Protein AF-A0A359HI33-F1 (afdb_monomer)

Nearest PDB structures (foldseek):
  8tne-assembly2_B  TM=5.967E-01  e=2.080E+00  Butyrivibrio proteoclasticus
  5c1c-assembly1_A  TM=5.374E-01  e=1.231E+00  Aspergillus niger ATCC 1015
  5c1e-assembly1_A  TM=5.124E-01  e=2.192E+00  Aspergillus niger ATCC 1015

Solvent-accessible surface area (backbone atoms only — not comparable to full-atom values): 7709 Å² total; per-residue (Å²): 138,80,80,70,57,63,51,78,38,68,41,78,32,52,58,60,47,53,37,73,56,74,52,72,84,65,44,22,36,61,89,62,91,67,71,42,9,9,62,43,6,35,50,46,29,44,47,60,49,57,32,54,18,37,39,36,36,50,83,42,70,32,50,50,86,53,67,54,75,61,44,58,25,76,61,8,45,34,42,37,29,55,51,75,46,16,31,42,35,22,78,63,75,17,46,45,55,44,41,35,56,23,26,48,25,34,42,19,0,33,37,30,33,28,9,55,27,22,21,49,41,82,45,98,53,48,76,60,42,82,28,56,83,71,85,80,72,60,47,88,37,16,44,55,47,58,44,74,28,63,59,48,79

Structure (mmCIF, N/CA/C/O backbone):
data_AF-A0A359HI33-F1
#
_entry.id   AF-A0A359HI33-F1
#
loop_
_atom_site.group_PDB
_atom_site.id
_atom_site.type_symbol
_atom_site.label_atom_id
_atom_site.label_alt_id
_atom_site.label_comp_id
_atom_site.label_asym_id
_atom_site.label_entity_id
_atom_site.label_seq_id
_atom_site.pdbx_PDB_ins_code
_atom_site.Cartn_x
_atom_site.Cartn_y
_atom_site.Cartn_z
_atom_site.occupancy
_atom_site.B_iso_or_equiv
_atom_site.auth_seq_id
_atom_site.auth_comp_id
_atom_s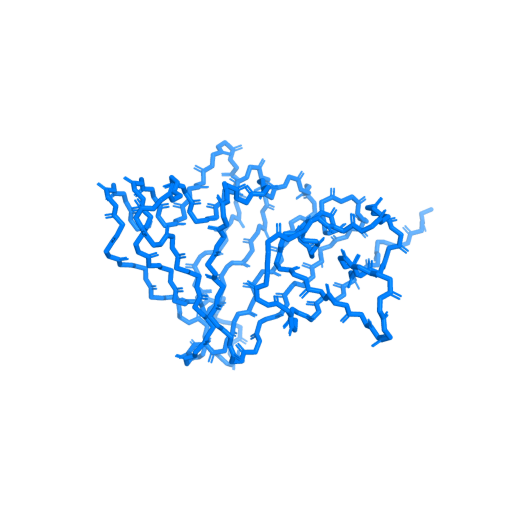ite.auth_asym_id
_atom_site.auth_atom_id
_atom_site.pdbx_PDB_model_num
ATOM 1 N N . MET A 1 1 ? 12.431 20.948 18.647 1.00 44.19 1 MET A N 1
ATOM 2 C CA . MET A 1 1 ? 11.242 20.149 18.291 1.00 44.19 1 MET A CA 1
ATOM 3 C C . MET A 1 1 ? 10.803 20.593 16.911 1.00 44.19 1 MET A C 1
ATOM 5 O O . MET A 1 1 ? 10.180 21.637 16.797 1.00 44.19 1 MET A O 1
ATOM 9 N N . GLN A 1 2 ? 11.236 19.890 15.869 1.00 43.47 2 GLN A N 1
ATOM 10 C CA . GLN A 1 2 ? 10.717 20.091 14.517 1.00 43.47 2 GLN A CA 1
ATOM 11 C C . GLN A 1 2 ? 9.524 19.139 14.376 1.00 43.47 2 GLN A C 1
ATOM 13 O O . GLN A 1 2 ? 9.632 17.986 14.796 1.00 43.47 2 GLN A O 1
ATOM 18 N N . ALA A 1 3 ? 8.372 19.647 13.939 1.00 49.03 3 ALA A N 1
ATOM 19 C CA . ALA A 1 3 ? 7.151 18.857 13.806 1.00 49.03 3 ALA A CA 1
ATOM 20 C C . ALA A 1 3 ? 7.370 17.708 12.806 1.00 49.03 3 ALA A C 1
ATOM 22 O O . ALA A 1 3 ? 8.030 17.911 11.788 1.00 49.03 3 ALA A O 1
ATOM 23 N N . ALA A 1 4 ? 6.845 16.518 13.105 1.00 62.47 4 ALA A N 1
ATOM 24 C CA . ALA A 1 4 ? 6.785 15.430 12.132 1.00 62.47 4 ALA A CA 1
ATOM 25 C C . ALA A 1 4 ? 5.901 15.869 10.951 1.00 62.47 4 ALA A C 1
ATOM 27 O O . ALA A 1 4 ? 4.848 16.472 11.174 1.00 62.47 4 ALA A O 1
ATOM 28 N N . SER A 1 5 ? 6.347 15.618 9.720 1.00 79.62 5 SER A N 1
ATOM 29 C CA . SER A 1 5 ? 5.627 15.985 8.498 1.00 79.62 5 SER A CA 1
ATOM 30 C C . SER A 1 5 ? 5.114 14.708 7.857 1.00 79.62 5 SER A C 1
ATOM 32 O O . SER A 1 5 ? 5.922 13.874 7.485 1.00 79.62 5 SER A O 1
ATOM 34 N N . SER A 1 6 ? 3.795 14.572 7.727 1.00 90.00 6 SER A N 1
ATOM 35 C CA . SER A 1 6 ? 3.171 13.455 7.011 1.00 90.00 6 SER A CA 1
ATOM 36 C C . SER A 1 6 ? 3.374 13.631 5.504 1.00 90.00 6 SER A C 1
ATOM 38 O O . SER A 1 6 ? 2.987 14.664 4.946 1.00 90.00 6 SER A O 1
ATOM 40 N N . ALA A 1 7 ? 4.005 12.653 4.864 1.00 95.38 7 ALA A N 1
ATOM 41 C CA . ALA A 1 7 ? 4.140 12.548 3.420 1.00 95.38 7 ALA A CA 1
ATOM 42 C C . ALA A 1 7 ? 2.963 11.776 2.804 1.00 95.38 7 ALA A C 1
ATOM 44 O O . ALA A 1 7 ? 2.295 10.967 3.457 1.00 95.38 7 ALA A O 1
ATOM 45 N N . ILE A 1 8 ? 2.700 12.041 1.522 1.00 96.94 8 ILE A N 1
ATOM 46 C CA . ILE A 1 8 ? 1.677 11.340 0.743 1.00 96.94 8 ILE A CA 1
ATOM 47 C C . ILE A 1 8 ? 2.329 10.736 -0.498 1.00 96.94 8 ILE A C 1
ATOM 49 O O . ILE A 1 8 ? 2.818 11.467 -1.357 1.00 96.94 8 ILE A O 1
ATOM 53 N N . PHE A 1 9 ? 2.258 9.413 -0.619 1.00 98.12 9 PHE A N 1
ATOM 54 C CA . PHE A 1 9 ? 2.748 8.653 -1.765 1.00 98.12 9 PHE A CA 1
ATOM 55 C C . PHE A 1 9 ? 1.575 8.133 -2.588 1.00 98.12 9 PHE A C 1
ATOM 57 O O . PHE A 1 9 ? 0.714 7.411 -2.084 1.00 98.12 9 PHE A O 1
ATOM 64 N N . ALA A 1 10 ? 1.511 8.512 -3.863 1.00 97.94 10 ALA A N 1
ATOM 65 C CA . ALA A 1 10 ? 0.465 8.070 -4.778 1.00 97.94 10 ALA A CA 1
ATOM 66 C C . ALA A 1 10 ? 1.001 6.958 -5.681 1.00 97.94 10 ALA A C 1
ATOM 68 O O . ALA A 1 10 ? 1.752 7.219 -6.619 1.00 97.94 10 ALA A O 1
ATOM 69 N N . VAL A 1 11 ? 0.591 5.719 -5.412 1.00 98.38 11 VAL A N 1
ATOM 70 C CA . VAL A 1 11 ? 1.004 4.562 -6.210 1.00 98.38 11 VAL A CA 1
ATOM 71 C C . VAL A 1 11 ? 0.383 4.668 -7.600 1.00 98.38 11 VAL A C 1
ATOM 73 O O . VAL A 1 11 ? -0.842 4.685 -7.754 1.00 98.38 11 VAL A O 1
ATOM 76 N N . ASN A 1 12 ? 1.237 4.723 -8.619 1.00 97.25 12 ASN A N 1
ATOM 77 C CA . ASN A 1 12 ? 0.846 4.860 -10.023 1.00 97.25 12 ASN A CA 1
ATOM 78 C C . ASN A 1 12 ? 1.488 3.799 -10.935 1.00 97.25 12 ASN A C 1
ATOM 80 O O . ASN A 1 12 ? 1.139 3.716 -12.113 1.00 97.25 12 ASN A O 1
ATOM 84 N N . ASN A 1 13 ? 2.383 2.972 -10.391 1.00 97.81 13 ASN A N 1
ATOM 85 C CA . ASN A 1 13 ? 3.061 1.892 -11.087 1.00 97.81 13 ASN A CA 1
ATOM 86 C C . ASN A 1 13 ? 2.719 0.553 -10.411 1.00 97.81 13 ASN A C 1
ATOM 88 O O . ASN A 1 13 ? 2.766 0.428 -9.188 1.00 97.81 13 ASN A O 1
ATOM 92 N N . ASN A 1 14 ? 2.340 -0.453 -11.205 1.00 97.69 14 ASN A N 1
ATOM 93 C CA . ASN A 1 14 ? 1.942 -1.773 -10.707 1.00 97.69 14 ASN A CA 1
ATOM 94 C C . ASN A 1 14 ? 3.097 -2.781 -10.615 1.00 97.69 14 ASN A C 1
ATOM 96 O O . ASN A 1 14 ? 2.866 -3.939 -10.261 1.00 97.69 14 ASN A O 1
ATOM 100 N N . GLY A 1 15 ? 4.315 -2.359 -10.954 1.00 97.62 15 GLY A N 1
ATOM 101 C CA . GLY A 1 15 ? 5.528 -3.136 -10.756 1.00 97.62 15 GLY A CA 1
ATOM 102 C C . GLY A 1 15 ? 5.867 -3.345 -9.278 1.00 97.62 15 GLY A C 1
ATOM 103 O O . GLY A 1 15 ? 5.205 -2.840 -8.374 1.00 97.62 15 GLY A O 1
ATOM 104 N N . ASP A 1 16 ? 6.943 -4.094 -9.043 1.00 98.12 16 ASP A N 1
ATOM 105 C CA . ASP A 1 16 ? 7.419 -4.474 -7.704 1.00 98.12 16 ASP A CA 1
ATOM 106 C C . ASP A 1 16 ? 8.872 -4.028 -7.449 1.00 98.12 16 ASP A C 1
ATOM 108 O O . ASP A 1 16 ? 9.579 -4.600 -6.620 1.00 98.12 16 ASP A O 1
ATOM 112 N N . ALA A 1 17 ? 9.351 -3.041 -8.209 1.00 98.38 17 ALA A N 1
ATOM 113 C CA . ALA A 1 17 ? 10.687 -2.481 -8.042 1.00 98.38 17 ALA A CA 1
ATOM 114 C C . ALA A 1 17 ? 10.786 -1.667 -6.741 1.00 98.38 17 ALA A C 1
ATOM 116 O O . ALA A 1 17 ? 9.800 -1.083 -6.289 1.00 98.38 17 ALA A O 1
ATOM 117 N N . ASN A 1 18 ? 11.978 -1.665 -6.141 1.00 98.44 18 ASN A N 1
ATOM 118 C CA . ASN A 1 18 ? 12.302 -0.805 -5.004 1.00 98.44 18 ASN A CA 1
ATOM 119 C C . ASN A 1 18 ? 12.325 0.664 -5.425 1.00 98.44 18 ASN A C 1
ATOM 121 O O . ASN A 1 18 ? 12.513 0.954 -6.604 1.00 98.44 18 ASN A O 1
ATOM 125 N N . ASP A 1 19 ? 12.233 1.551 -4.443 1.00 98.31 19 ASP A N 1
ATOM 126 C CA . ASP A 1 19 ? 12.610 2.949 -4.615 1.00 98.31 19 ASP A CA 1
ATOM 127 C C . ASP A 1 19 ? 14.102 3.083 -4.998 1.00 98.31 19 ASP A C 1
ATOM 129 O O . ASP A 1 19 ? 14.939 2.281 -4.554 1.00 98.31 19 ASP A O 1
ATOM 133 N N . LEU A 1 20 ? 14.442 4.067 -5.836 1.00 98.00 20 LEU A N 1
ATOM 134 C CA . LEU A 1 20 ? 15.821 4.359 -6.235 1.00 98.00 20 LEU A CA 1
ATOM 135 C C . LEU A 1 20 ? 16.665 4.946 -5.100 1.00 98.00 20 LEU A C 1
ATOM 137 O O . LEU A 1 20 ? 17.872 4.681 -5.045 1.00 98.00 20 LEU A O 1
ATOM 141 N N . ALA A 1 21 ? 16.062 5.748 -4.226 1.00 96.69 21 ALA A N 1
ATOM 142 C CA . ALA A 1 21 ? 16.726 6.465 -3.149 1.00 96.69 21 ALA A CA 1
ATOM 143 C C . ALA A 1 21 ? 15.879 6.477 -1.857 1.00 96.69 21 ALA A C 1
ATOM 145 O O . ALA A 1 21 ? 15.479 7.547 -1.404 1.00 96.69 21 ALA A O 1
ATOM 146 N N . PRO A 1 22 ? 15.720 5.315 -1.182 1.00 95.88 22 PRO A N 1
ATOM 147 C CA . PRO A 1 22 ? 14.883 5.203 0.008 1.00 95.88 22 PRO A CA 1
ATOM 148 C C . PRO A 1 22 ? 15.149 6.278 1.080 1.00 95.88 22 PRO A C 1
ATOM 150 O O . PRO A 1 22 ? 16.269 6.393 1.593 1.00 95.88 22 PRO A O 1
ATOM 153 N N . GLY A 1 23 ? 14.097 6.991 1.480 1.00 94.81 23 GLY A N 1
ATOM 154 C CA . GLY A 1 23 ? 14.080 8.025 2.512 1.00 94.81 23 GLY A CA 1
ATOM 155 C C . GLY A 1 23 ? 14.335 9.447 2.010 1.00 94.81 23 GLY A C 1
ATOM 156 O O . GLY A 1 23 ? 14.636 10.319 2.833 1.00 94.81 23 GLY A O 1
ATOM 157 N N . ASP A 1 24 ? 14.267 9.698 0.702 1.00 95.75 24 ASP A N 1
ATOM 158 C CA . ASP A 1 24 ? 14.462 11.029 0.122 1.00 95.75 24 ASP A CA 1
ATOM 159 C C . ASP A 1 24 ? 13.162 11.854 0.008 1.00 95.75 24 ASP A C 1
ATOM 161 O O . ASP A 1 24 ? 13.217 13.058 -0.268 1.00 95.75 24 ASP A O 1
ATOM 165 N N . GLY A 1 25 ? 12.006 11.251 0.308 1.00 95.31 25 GLY A N 1
ATOM 166 C CA . GLY A 1 25 ? 10.699 11.894 0.216 1.00 95.31 25 GLY A CA 1
ATOM 167 C C . GLY A 1 25 ? 10.047 11.799 -1.162 1.00 95.31 25 GLY A C 1
ATOM 168 O O . GLY A 1 25 ? 8.979 12.390 -1.350 1.00 95.31 25 GLY A O 1
ATOM 169 N N . VAL A 1 26 ? 10.653 11.089 -2.114 1.00 96.44 26 VAL A N 1
ATOM 170 C CA . VAL A 1 26 ? 10.173 10.910 -3.485 1.00 96.44 26 VAL A CA 1
ATOM 171 C C . VAL A 1 26 ? 10.009 9.419 -3.753 1.00 96.44 26 VAL A C 1
ATOM 173 O O . VAL A 1 26 ? 10.966 8.669 -3.751 1.00 96.44 26 VAL A O 1
ATOM 176 N N . CYS A 1 27 ? 8.778 8.986 -4.025 1.00 97.94 27 CYS A N 1
ATOM 177 C CA . CYS A 1 27 ? 8.519 7.592 -4.377 1.00 97.94 27 CYS A CA 1
ATOM 178 C C . CYS A 1 27 ? 8.768 7.362 -5.874 1.00 97.94 27 CYS A C 1
ATOM 180 O O . CYS A 1 27 ? 7.864 7.584 -6.683 1.00 97.94 27 CYS A O 1
ATOM 182 N N . ASP A 1 28 ? 9.957 6.898 -6.248 1.00 98.25 28 ASP A N 1
ATOM 183 C CA . ASP A 1 28 ? 10.332 6.646 -7.638 1.00 98.25 28 ASP A CA 1
ATOM 184 C C . ASP A 1 28 ? 11.189 5.384 -7.796 1.00 98.25 28 ASP A C 1
ATOM 186 O O . ASP A 1 28 ? 12.286 5.256 -7.254 1.00 98.25 28 ASP A O 1
ATOM 190 N N . SER A 1 29 ? 10.682 4.420 -8.563 1.00 97.19 29 SER A N 1
ATOM 191 C CA . SER A 1 29 ? 11.327 3.113 -8.731 1.00 97.19 29 SER A CA 1
ATOM 192 C C . SER A 1 29 ? 12.245 3.001 -9.947 1.00 97.19 29 SER A C 1
ATOM 194 O O . SER A 1 29 ? 12.930 1.985 -10.109 1.00 97.19 29 SER A O 1
ATOM 196 N N . ASP A 1 30 ? 12.281 4.016 -10.812 1.00 96.25 30 ASP A N 1
ATOM 197 C CA . ASP A 1 30 ? 13.198 4.058 -11.945 1.00 96.25 30 ASP A CA 1
ATOM 198 C C . ASP A 1 30 ? 13.574 5.499 -12.341 1.00 96.25 30 ASP A C 1
ATOM 200 O O . ASP A 1 30 ? 13.242 6.454 -11.659 1.00 96.25 30 ASP A O 1
ATOM 204 N N . ILE A 1 31 ? 14.407 5.656 -13.375 1.00 94.75 31 ILE A N 1
ATOM 205 C CA . ILE A 1 31 ? 14.932 6.968 -13.805 1.00 94.75 31 ILE A CA 1
ATOM 206 C C . ILE A 1 31 ? 14.115 7.597 -14.943 1.00 94.75 31 ILE A C 1
ATOM 208 O O . ILE A 1 31 ? 14.580 8.552 -15.582 1.00 94.75 31 ILE A O 1
ATOM 212 N N . ALA A 1 32 ? 12.981 7.000 -15.315 1.00 94.19 32 ALA A N 1
ATOM 213 C CA . ALA A 1 32 ? 12.148 7.537 -16.372 1.00 94.19 32 ALA A CA 1
ATOM 214 C C . ALA A 1 32 ? 11.426 8.808 -15.894 1.00 94.19 32 ALA A C 1
ATOM 216 O O . ALA A 1 32 ? 11.628 9.335 -14.805 1.00 94.19 32 ALA A O 1
ATOM 217 N N . LYS A 1 33 ? 10.723 9.460 -16.822 1.00 93.25 33 LYS A N 1
ATOM 218 C CA . LYS A 1 33 ? 10.199 10.801 -16.567 1.00 93.25 33 LYS A CA 1
ATOM 219 C C . LYS A 1 33 ? 8.924 10.729 -15.724 1.00 93.25 33 LYS A C 1
ATOM 221 O O . LYS A 1 33 ? 7.904 10.242 -16.211 1.00 93.25 33 LYS A O 1
ATOM 226 N N . GLY A 1 34 ? 8.951 11.436 -14.595 1.00 92.94 34 GLY A N 1
ATOM 227 C CA . GLY A 1 34 ? 7.866 11.474 -13.613 1.00 92.94 34 GLY A CA 1
ATOM 228 C C . GLY A 1 34 ? 8.023 10.323 -12.629 1.00 92.94 34 GLY A C 1
ATOM 229 O O . GLY A 1 34 ? 8.739 9.388 -12.933 1.00 92.94 34 GLY A O 1
ATOM 230 N N . ASP A 1 35 ? 7.339 10.374 -11.497 1.00 95.50 35 ASP A N 1
ATOM 231 C CA . ASP A 1 35 ? 7.596 9.410 -10.425 1.00 95.50 35 ASP A CA 1
ATOM 232 C C . ASP A 1 35 ? 6.945 8.056 -10.754 1.00 95.50 35 ASP A C 1
ATOM 234 O O . ASP A 1 35 ? 5.734 7.980 -10.997 1.00 95.50 35 ASP A O 1
ATOM 238 N N . GLN A 1 36 ? 7.724 6.977 -10.830 1.00 97.56 36 GLN A N 1
ATOM 239 C CA . GLN A 1 36 ? 7.247 5.605 -11.029 1.00 97.56 36 GLN A CA 1
ATOM 240 C C . GLN A 1 36 ? 7.052 4.947 -9.662 1.00 97.56 36 GLN A C 1
ATOM 242 O O . GLN A 1 36 ? 7.790 4.046 -9.266 1.00 97.56 36 GLN A O 1
ATOM 247 N N . CYS A 1 37 ? 6.030 5.389 -8.937 1.00 98.38 37 CYS A N 1
ATOM 248 C CA . CYS A 1 37 ? 5.784 4.956 -7.570 1.00 98.38 37 CYS A CA 1
ATOM 249 C C . CYS A 1 37 ? 5.105 3.578 -7.533 1.00 98.38 37 CYS A C 1
ATOM 251 O O . CYS A 1 37 ? 3.907 3.450 -7.820 1.00 98.38 37 CYS A O 1
ATOM 253 N N . THR A 1 38 ? 5.869 2.541 -7.175 1.00 98.62 38 THR A N 1
ATOM 254 C CA . THR A 1 38 ? 5.339 1.209 -6.839 1.00 98.62 38 THR A CA 1
ATOM 255 C C . THR A 1 38 ? 4.873 1.179 -5.383 1.00 98.62 38 THR A C 1
ATOM 257 O O . THR A 1 38 ? 5.309 1.979 -4.556 1.00 98.62 38 THR A O 1
ATOM 260 N N . LEU A 1 39 ? 4.024 0.213 -5.017 1.00 98.69 39 LEU A N 1
ATOM 261 C CA . LEU A 1 39 ? 3.663 0.016 -3.606 1.00 98.69 39 LEU A CA 1
ATOM 262 C C . LEU A 1 39 ? 4.884 -0.339 -2.744 1.00 98.69 39 LEU A C 1
ATOM 264 O O . LEU A 1 39 ? 4.965 0.086 -1.596 1.00 98.69 39 LEU A O 1
ATOM 268 N N . ARG A 1 40 ? 5.848 -1.087 -3.292 1.00 98.69 40 ARG A N 1
ATOM 269 C CA . ARG A 1 40 ? 7.094 -1.406 -2.587 1.00 98.69 40 ARG A CA 1
ATOM 270 C C . ARG A 1 40 ? 7.912 -0.150 -2.294 1.00 98.69 40 ARG A C 1
ATOM 272 O O . ARG A 1 40 ? 8.328 0.013 -1.151 1.00 98.69 40 ARG A O 1
ATOM 279 N N . ALA A 1 41 ? 8.104 0.711 -3.292 1.00 98.62 41 ALA A N 1
ATOM 280 C CA . ALA A 1 41 ? 8.810 1.979 -3.143 1.00 98.62 41 ALA A CA 1
ATOM 281 C C . ALA A 1 41 ? 8.113 2.884 -2.115 1.00 98.62 41 ALA A C 1
ATOM 283 O O . ALA A 1 41 ? 8.740 3.342 -1.167 1.00 98.62 41 ALA A O 1
ATOM 284 N N . ALA A 1 42 ? 6.785 3.015 -2.197 1.00 98.75 42 ALA A N 1
ATOM 285 C CA . ALA A 1 42 ? 6.008 3.814 -1.249 1.00 98.75 42 ALA A CA 1
ATOM 286 C C . ALA A 1 42 ? 6.133 3.317 0.203 1.00 98.75 42 ALA A C 1
ATOM 288 O O . ALA A 1 42 ? 6.220 4.119 1.129 1.00 98.75 42 ALA A O 1
ATOM 289 N N . ILE A 1 43 ? 6.155 1.993 0.413 1.00 98.81 43 ILE A N 1
ATOM 290 C CA . ILE A 1 43 ? 6.393 1.404 1.739 1.00 98.81 43 ILE A CA 1
ATOM 291 C C . ILE A 1 43 ? 7.820 1.702 2.220 1.00 98.81 43 ILE A C 1
ATOM 293 O O . ILE A 1 43 ? 8.024 1.942 3.408 1.00 98.81 43 ILE A O 1
ATOM 297 N N . GLN A 1 44 ? 8.816 1.678 1.330 1.00 98.56 44 GLN A N 1
ATOM 298 C CA . GLN A 1 44 ? 10.202 1.992 1.688 1.00 98.56 44 GLN A CA 1
ATOM 299 C C . GLN A 1 44 ? 10.360 3.446 2.133 1.00 98.56 44 GLN A C 1
ATOM 301 O O . GLN A 1 44 ? 11.000 3.672 3.159 1.00 98.56 44 GLN A O 1
ATOM 306 N N . GLU A 1 45 ? 9.719 4.387 1.440 1.00 98.19 45 GLU A N 1
ATOM 307 C CA . GLU A 1 45 ? 9.673 5.789 1.860 1.00 98.19 45 GLU A CA 1
ATOM 308 C C . GLU A 1 45 ? 8.995 5.944 3.228 1.00 98.19 45 GLU A C 1
ATOM 310 O O . GLU A 1 45 ? 9.604 6.452 4.172 1.00 98.19 45 GLU A O 1
ATOM 315 N N . ALA A 1 46 ? 7.769 5.429 3.368 1.00 98.12 46 ALA A N 1
ATOM 316 C CA . ALA A 1 46 ? 6.974 5.567 4.590 1.00 98.12 46 ALA A CA 1
ATOM 317 C C . ALA A 1 46 ? 7.621 4.913 5.826 1.00 98.12 46 ALA A C 1
ATOM 319 O O . ALA A 1 46 ? 7.370 5.322 6.950 1.00 98.12 46 ALA A O 1
ATOM 320 N N . ASN A 1 47 ? 8.466 3.896 5.640 1.00 97.62 47 ASN A N 1
ATOM 321 C CA . ASN A 1 47 ? 9.194 3.259 6.740 1.00 97.62 47 ASN A CA 1
ATOM 322 C C . ASN A 1 47 ? 10.393 4.075 7.253 1.00 97.62 47 ASN A C 1
ATOM 324 O O . ASN A 1 47 ? 10.906 3.779 8.333 1.00 97.62 47 ASN A O 1
ATOM 328 N N . ILE A 1 48 ? 10.911 5.022 6.462 1.00 96.94 48 ILE A N 1
ATOM 329 C CA . ILE A 1 48 ? 12.135 5.777 6.783 1.00 96.94 48 ILE A CA 1
ATOM 330 C C . ILE A 1 48 ? 11.806 7.212 7.190 1.00 96.94 48 ILE A C 1
ATOM 332 O O . ILE A 1 48 ? 12.465 7.781 8.072 1.00 96.94 48 ILE A O 1
ATOM 336 N N . LEU A 1 49 ? 10.821 7.814 6.530 1.00 94.88 49 LEU A N 1
ATOM 337 C CA . LEU A 1 49 ? 10.410 9.176 6.814 1.00 94.88 49 LEU A CA 1
ATOM 338 C C . LEU A 1 49 ? 9.733 9.283 8.179 1.00 94.88 49 LEU A C 1
ATOM 340 O O . LEU A 1 49 ? 9.326 8.312 8.806 1.00 94.88 49 LEU A O 1
ATOM 344 N N . ARG A 1 50 ? 9.713 10.508 8.708 1.00 92.69 50 ARG A N 1
ATOM 345 C CA . ARG A 1 50 ? 9.194 10.773 10.049 1.00 92.69 50 ARG A CA 1
ATOM 346 C C . ARG A 1 50 ? 7.767 11.281 9.969 1.00 92.69 50 ARG A C 1
ATOM 348 O O . ARG A 1 50 ? 7.567 12.436 9.599 1.00 92.69 50 ARG A O 1
ATOM 355 N N . GLY A 1 51 ? 6.840 10.546 10.561 1.00 93.75 51 GLY A N 1
ATOM 356 C CA . GLY A 1 51 ? 5.462 10.990 10.730 1.00 93.75 51 GLY A CA 1
ATOM 357 C C . GLY A 1 51 ? 4.501 9.948 10.200 1.00 93.75 51 GLY A C 1
ATOM 358 O O . GLY A 1 51 ? 4.914 8.987 9.581 1.00 93.75 51 GLY A O 1
ATOM 359 N N . HIS A 1 52 ? 3.210 10.136 10.468 1.00 95.81 52 HIS A N 1
ATOM 360 C CA . HIS A 1 52 ? 2.207 9.190 9.993 1.00 95.81 52 HIS A CA 1
ATOM 361 C C . HIS A 1 52 ? 1.987 9.390 8.494 1.00 95.81 52 HIS A C 1
ATOM 363 O O . HIS A 1 52 ? 1.1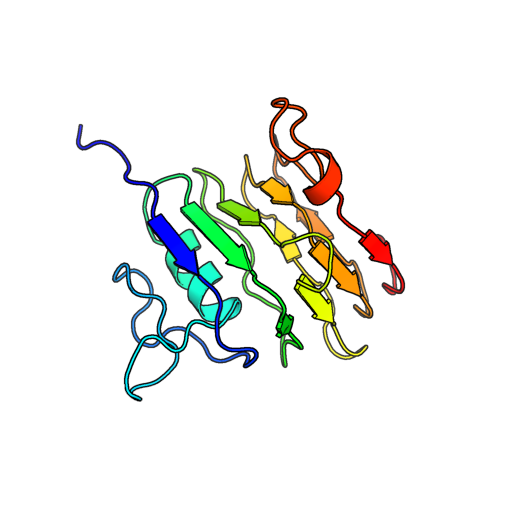84 10.238 8.093 1.00 95.81 52 HIS A O 1
ATOM 369 N N . ASP A 1 53 ? 2.699 8.637 7.670 1.00 97.94 53 ASP A N 1
ATOM 370 C CA . ASP A 1 53 ? 2.661 8.782 6.218 1.00 97.94 53 ASP A CA 1
ATOM 371 C C . ASP A 1 53 ? 1.455 8.076 5.591 1.00 97.94 53 ASP A C 1
ATOM 373 O O . ASP A 1 53 ? 0.871 7.142 6.150 1.00 97.94 53 ASP A O 1
ATOM 377 N N . THR A 1 54 ? 1.036 8.558 4.421 1.00 97.69 54 THR A N 1
ATOM 378 C CA . THR A 1 54 ? -0.127 8.030 3.701 1.00 97.69 54 THR A CA 1
ATOM 379 C C . THR A 1 54 ? 0.260 7.533 2.316 1.00 97.69 54 THR A C 1
ATOM 381 O O . THR A 1 54 ? 0.702 8.294 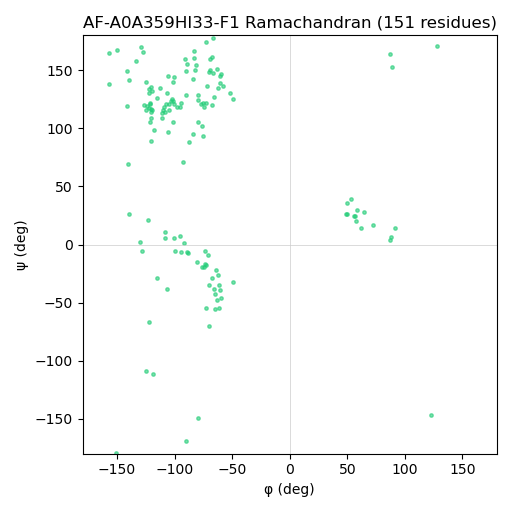1.463 1.00 97.69 54 THR A O 1
ATOM 384 N N . ILE A 1 55 ? 0.000 6.261 2.051 1.00 98.56 55 ILE A N 1
ATOM 385 C CA . ILE A 1 55 ? 0.112 5.627 0.742 1.00 98.56 55 ILE A CA 1
ATOM 386 C C . ILE A 1 55 ? -1.294 5.516 0.150 1.00 98.56 55 ILE A C 1
ATOM 388 O O . ILE A 1 55 ? -2.192 4.929 0.754 1.00 98.56 55 ILE A O 1
ATOM 392 N N . THR A 1 56 ? -1.500 6.070 -1.041 1.00 97.44 56 THR A N 1
ATOM 393 C CA . THR A 1 56 ? -2.791 6.062 -1.738 1.00 97.44 56 THR A CA 1
ATOM 394 C C . THR A 1 56 ? -2.732 5.217 -3.000 1.00 97.44 56 THR A C 1
ATOM 396 O O . THR A 1 56 ? -1.784 5.302 -3.782 1.00 97.44 56 THR A O 1
ATOM 399 N N . LEU A 1 57 ? -3.755 4.388 -3.200 1.00 97.19 57 LEU A N 1
ATOM 400 C CA . LEU A 1 57 ? -3.923 3.558 -4.384 1.00 97.19 57 LEU A CA 1
ATOM 401 C C . LEU A 1 57 ? -5.180 4.008 -5.130 1.00 97.19 57 LEU A C 1
ATOM 403 O O . LEU A 1 57 ? -6.279 4.057 -4.576 1.00 97.19 57 LEU A O 1
ATOM 407 N N . GLY A 1 58 ? -5.015 4.312 -6.416 1.00 94.50 58 GLY A N 1
ATOM 408 C CA . GLY A 1 58 ? -6.130 4.519 -7.334 1.00 94.50 58 GLY A CA 1
ATOM 409 C C . GLY A 1 58 ? -6.721 3.195 -7.827 1.00 94.50 58 GLY A C 1
ATOM 410 O O . GLY A 1 58 ? -6.690 2.167 -7.150 1.00 94.50 58 GLY A O 1
ATOM 411 N N . THR A 1 59 ? -7.250 3.208 -9.049 1.00 95.81 59 THR A N 1
ATOM 412 C CA . THR A 1 59 ? -7.615 1.980 -9.769 1.00 95.81 59 THR A CA 1
ATOM 413 C C . THR A 1 59 ? -6.342 1.326 -10.293 1.00 95.81 59 THR A C 1
ATOM 415 O O . THR A 1 59 ? -5.780 1.785 -11.285 1.00 95.81 59 THR A O 1
ATOM 418 N N . ILE A 1 60 ? -5.878 0.283 -9.608 1.00 96.81 60 ILE A N 1
ATOM 419 C CA . ILE A 1 60 ? -4.638 -0.421 -9.922 1.00 96.81 60 ILE A CA 1
ATOM 420 C C . ILE A 1 60 ? -4.679 -1.849 -9.366 1.00 96.81 60 ILE A C 1
ATOM 422 O O . ILE A 1 60 ? -5.109 -2.078 -8.236 1.00 96.81 60 ILE A O 1
ATOM 426 N N . THR A 1 61 ? -4.199 -2.809 -10.154 1.00 97.69 61 THR A N 1
ATOM 427 C CA . THR A 1 61 ? -3.935 -4.175 -9.689 1.00 97.69 61 THR A CA 1
ATOM 428 C C . THR A 1 61 ? -2.438 -4.349 -9.541 1.00 97.69 61 THR A C 1
ATOM 430 O O . THR A 1 61 ? -1.708 -4.276 -10.528 1.00 97.69 61 THR A O 1
ATOM 433 N N . ILE A 1 62 ? -2.002 -4.564 -8.308 1.00 98.19 62 ILE A N 1
ATOM 434 C CA . ILE A 1 62 ? -0.611 -4.774 -7.937 1.00 98.19 62 ILE A CA 1
ATOM 435 C C . ILE A 1 62 ? -0.422 -6.264 -7.705 1.00 98.19 62 ILE A C 1
ATOM 437 O O . ILE A 1 62 ? -1.126 -6.860 -6.891 1.00 98.19 62 ILE A O 1
ATOM 441 N N . THR A 1 63 ? 0.542 -6.849 -8.406 1.00 98.00 63 THR A N 1
ATOM 442 C CA . THR A 1 63 ? 0.921 -8.254 -8.251 1.00 98.00 63 THR A CA 1
ATOM 443 C C . THR A 1 63 ? 2.386 -8.310 -7.842 1.00 98.00 63 THR A C 1
ATOM 445 O O . THR A 1 63 ? 3.253 -8.334 -8.719 1.00 98.00 63 THR A O 1
ATOM 448 N N . PRO A 1 64 ? 2.694 -8.267 -6.531 1.00 97.75 64 PRO A N 1
ATOM 449 C CA . PRO A 1 64 ? 4.074 -8.296 -6.072 1.00 97.75 64 PRO A CA 1
ATOM 450 C C . PRO A 1 64 ? 4.777 -9.561 -6.581 1.00 97.75 64 PRO A C 1
ATOM 452 O O . PRO A 1 64 ? 4.216 -10.656 -6.549 1.00 97.75 64 PRO A O 1
ATOM 455 N N . GLY A 1 65 ? 6.014 -9.420 -7.056 1.00 97.31 65 GLY A N 1
ATOM 456 C CA . GLY A 1 65 ? 6.854 -10.549 -7.462 1.00 97.31 65 GLY A CA 1
ATOM 457 C C . GLY A 1 65 ? 7.536 -11.229 -6.272 1.00 97.31 65 GLY A C 1
ATOM 458 O O . GLY A 1 65 ? 8.051 -12.338 -6.391 1.00 97.31 65 GLY A O 1
ATOM 459 N N . SER A 1 66 ? 7.545 -10.564 -5.118 1.00 97.25 66 SER A N 1
ATOM 460 C CA . SER A 1 66 ? 8.131 -11.037 -3.868 1.00 97.25 66 SER A CA 1
ATOM 461 C C . SER A 1 66 ? 7.379 -10.455 -2.661 1.00 97.25 66 SER A C 1
ATOM 463 O O . SER A 1 66 ? 6.597 -9.517 -2.831 1.00 97.25 66 SER A O 1
ATOM 465 N N . PRO A 1 67 ? 7.592 -10.957 -1.427 1.00 97.69 67 PRO A N 1
ATOM 466 C CA . PRO A 1 67 ? 6.982 -10.363 -0.238 1.00 97.69 67 PRO A CA 1
ATOM 467 C C . PRO A 1 67 ? 7.248 -8.854 -0.148 1.00 97.69 67 PRO A C 1
ATOM 469 O O . PRO A 1 67 ? 8.394 -8.415 -0.287 1.00 97.69 67 PRO A O 1
ATOM 472 N N . LEU A 1 68 ? 6.195 -8.061 0.067 1.00 98.31 68 LEU A N 1
ATOM 473 C CA . LEU A 1 68 ? 6.323 -6.622 0.315 1.00 98.31 68 LEU A CA 1
ATOM 474 C C . LEU A 1 68 ? 7.111 -6.376 1.618 1.00 98.31 68 LEU A C 1
ATOM 476 O O . LEU A 1 68 ? 7.087 -7.234 2.514 1.00 98.31 68 LEU A O 1
ATOM 480 N N . PRO A 1 69 ? 7.831 -5.243 1.743 1.00 98.31 69 PRO A N 1
ATOM 481 C CA . PRO A 1 69 ? 8.463 -4.877 3.005 1.00 98.31 69 PRO A CA 1
ATOM 482 C C . PRO A 1 69 ? 7.394 -4.738 4.098 1.00 98.31 69 PRO A C 1
ATOM 484 O O . PRO A 1 69 ? 6.259 -4.353 3.814 1.00 98.31 69 PRO A O 1
ATOM 487 N N . ALA A 1 70 ? 7.737 -5.081 5.338 1.00 98.31 70 ALA A N 1
ATOM 488 C CA . ALA A 1 70 ? 6.830 -4.863 6.461 1.00 98.31 70 ALA A CA 1
ATOM 489 C C . ALA A 1 70 ? 6.689 -3.365 6.756 1.00 98.31 70 ALA A C 1
ATOM 491 O O . ALA A 1 70 ? 7.631 -2.608 6.530 1.00 98.31 70 ALA A O 1
ATOM 492 N N . LEU A 1 71 ? 5.530 -2.957 7.272 1.00 98.38 71 LEU A N 1
ATOM 493 C CA . LEU A 1 71 ? 5.346 -1.640 7.875 1.00 98.38 71 LEU A CA 1
ATOM 494 C C . LEU A 1 71 ? 6.027 -1.648 9.242 1.00 98.38 71 LEU A C 1
ATOM 496 O O . LEU A 1 71 ? 5.672 -2.473 10.086 1.00 98.38 71 LEU A O 1
ATOM 500 N N . ILE A 1 72 ? 7.027 -0.784 9.408 1.00 97.81 72 ILE A N 1
ATOM 501 C CA . ILE A 1 72 ? 7.903 -0.735 10.588 1.00 97.81 72 ILE A CA 1
ATOM 502 C C . ILE A 1 72 ? 8.040 0.674 11.185 1.00 97.81 72 ILE A C 1
ATOM 504 O O . ILE A 1 72 ? 8.782 0.845 12.146 1.00 97.81 72 ILE A O 1
ATOM 508 N N . ASP A 1 73 ? 7.345 1.680 10.645 1.00 96.56 73 ASP A N 1
ATOM 509 C CA . ASP A 1 73 ? 7.340 3.026 11.227 1.00 96.56 73 ASP A CA 1
ATOM 510 C C . ASP A 1 73 ? 6.462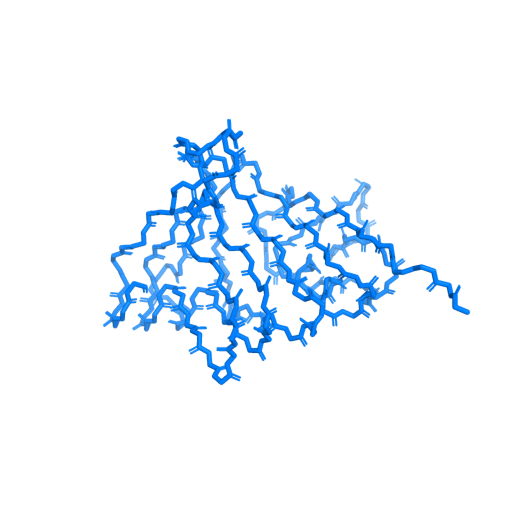 3.089 12.488 1.00 96.56 73 ASP A C 1
ATOM 512 O O . ASP A 1 73 ? 5.259 2.822 12.439 1.00 96.56 73 ASP A O 1
ATOM 516 N N . ASP A 1 74 ? 7.068 3.482 13.611 1.00 94.06 74 ASP A N 1
ATOM 517 C CA . ASP A 1 74 ? 6.434 3.660 14.924 1.00 94.06 74 ASP A CA 1
ATOM 518 C C . ASP A 1 74 ? 5.373 4.778 14.949 1.00 94.06 74 ASP A C 1
ATOM 520 O O . ASP A 1 74 ? 4.513 4.815 15.844 1.00 94.06 74 ASP A O 1
ATOM 524 N N . ALA A 1 75 ? 5.438 5.736 14.015 1.00 95.25 75 ALA A N 1
ATOM 525 C CA . ALA A 1 75 ? 4.381 6.732 13.854 1.00 95.25 75 ALA A CA 1
ATOM 526 C C . ALA A 1 75 ? 3.125 6.150 13.179 1.00 95.25 75 ALA A C 1
ATOM 528 O O . ALA A 1 75 ? 2.041 6.701 13.394 1.00 95.25 75 ALA A O 1
ATOM 529 N N . GLY A 1 76 ? 3.262 5.014 12.489 1.00 96.75 76 GLY A N 1
ATOM 530 C CA . GLY A 1 76 ? 2.211 4.302 11.769 1.00 96.75 76 GLY A CA 1
ATOM 531 C C . GLY A 1 76 ? 2.058 4.771 10.323 1.00 96.75 76 GLY A C 1
ATOM 532 O O . GLY A 1 76 ? 2.329 5.917 9.988 1.00 96.75 76 GLY A O 1
ATOM 533 N N . VAL A 1 77 ? 1.571 3.884 9.455 1.00 97.81 77 VAL A N 1
ATOM 534 C CA . VAL A 1 77 ? 1.344 4.172 8.032 1.00 97.81 77 VAL A CA 1
ATOM 535 C C . VAL A 1 77 ? -0.126 3.964 7.679 1.00 97.81 77 VAL A C 1
ATOM 537 O O . VAL A 1 77 ? -0.747 2.969 8.060 1.00 97.81 77 VAL A O 1
ATOM 540 N N . THR A 1 78 ? -0.708 4.890 6.918 1.00 97.44 78 THR A N 1
ATOM 541 C CA . THR A 1 78 ? -2.024 4.695 6.293 1.00 97.44 78 THR A CA 1
ATOM 542 C C . THR A 1 78 ? -1.846 4.181 4.872 1.00 97.44 78 THR A C 1
ATOM 544 O O . THR A 1 78 ? -1.269 4.874 4.047 1.00 97.44 78 THR A O 1
ATOM 547 N N . ILE A 1 79 ? -2.399 3.015 4.544 1.00 97.88 79 ILE A N 1
ATOM 548 C CA . ILE A 1 79 ? -2.556 2.545 3.165 1.00 97.88 79 ILE A CA 1
ATOM 549 C C . ILE A 1 79 ? -4.038 2.615 2.804 1.00 97.88 79 ILE A C 1
ATOM 551 O O . ILE A 1 79 ? -4.858 1.879 3.361 1.00 97.88 79 ILE A O 1
ATOM 555 N N . LYS A 1 80 ? -4.377 3.496 1.861 1.00 95.81 80 LYS A N 1
ATOM 556 C CA . LYS A 1 80 ? -5.754 3.780 1.447 1.00 95.81 80 LYS A CA 1
ATOM 557 C C . LYS A 1 80 ? -5.965 3.466 -0.028 1.00 95.81 80 LYS A C 1
ATOM 559 O O . LYS A 1 80 ? -5.380 4.105 -0.899 1.00 95.81 80 LYS A O 1
ATOM 564 N N . GLY A 1 81 ? -6.823 2.495 -0.306 1.00 95.00 81 GLY A N 1
ATOM 565 C CA . GLY A 1 81 ? -7.379 2.259 -1.633 1.00 95.00 81 GLY A CA 1
ATOM 566 C C . GLY A 1 81 ? -8.678 3.021 -1.875 1.00 95.00 81 GLY A C 1
ATOM 567 O O . GLY A 1 81 ? -9.085 3.884 -1.097 1.00 95.00 81 GLY A O 1
ATOM 568 N N . ASN A 1 82 ? -9.347 2.672 -2.972 1.00 90.19 82 ASN A N 1
ATOM 569 C CA . ASN A 1 82 ? -10.603 3.279 -3.403 1.00 90.19 82 ASN A CA 1
ATOM 570 C C . ASN A 1 82 ? -11.840 2.373 -3.233 1.00 90.19 82 ASN A C 1
ATOM 572 O O . ASN A 1 82 ? -12.915 2.751 -3.697 1.00 90.19 82 ASN A O 1
ATOM 576 N N . ASN A 1 83 ? -11.695 1.188 -2.617 1.00 79.88 83 ASN A N 1
ATOM 577 C CA . ASN A 1 83 ? -12.736 0.158 -2.423 1.00 79.88 83 ASN A CA 1
ATOM 578 C C . ASN A 1 83 ? -13.515 -0.221 -3.696 1.00 79.88 83 ASN A C 1
ATOM 580 O O . ASN A 1 83 ?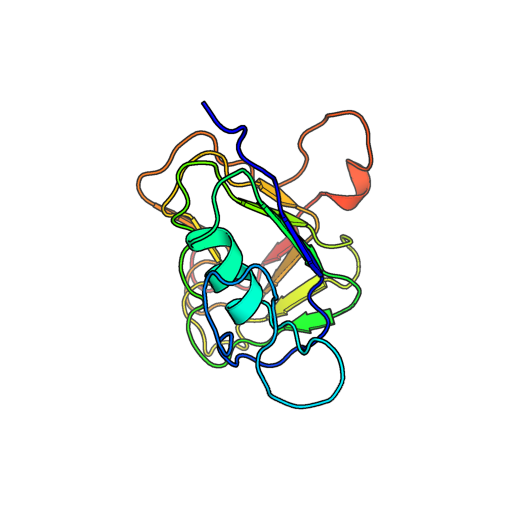 -14.669 -0.646 -3.653 1.00 79.88 83 ASN A O 1
ATOM 584 N N . LEU A 1 84 ? -12.886 -0.040 -4.855 1.00 79.19 84 LEU A N 1
ATOM 585 C CA . LEU A 1 84 ? -13.410 -0.462 -6.146 1.00 79.19 84 LEU A CA 1
ATOM 586 C C . LEU A 1 84 ? -12.410 -1.406 -6.799 1.00 79.19 84 LEU A C 1
ATOM 588 O O . LEU A 1 84 ? -12.680 -2.591 -6.949 1.00 79.19 84 LEU A O 1
ATOM 592 N N . ASN A 1 85 ? -11.240 -0.871 -7.152 1.00 90.12 85 ASN A N 1
ATOM 593 C CA . ASN A 1 85 ? -10.242 -1.544 -7.979 1.00 90.12 85 ASN A CA 1
ATOM 594 C C .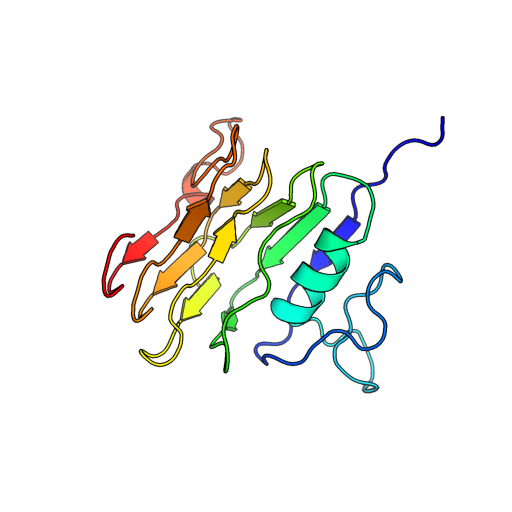 ASN A 1 85 ? -8.807 -1.297 -7.481 1.00 90.12 85 ASN A C 1
ATOM 596 O O . ASN A 1 85 ? -7.880 -1.323 -8.284 1.00 90.12 85 ASN A O 1
ATOM 600 N N . SER A 1 86 ? -8.611 -1.021 -6.190 1.00 96.00 86 SER A N 1
ATOM 601 C CA . SER A 1 86 ? -7.289 -1.045 -5.549 1.00 96.00 86 SER A CA 1
ATOM 602 C C . SER A 1 86 ? -7.006 -2.468 -5.069 1.00 96.00 86 SER A C 1
ATOM 604 O O . SER A 1 86 ? -7.376 -2.841 -3.954 1.00 96.00 86 SER A O 1
ATOM 606 N N . ILE A 1 87 ? -6.430 -3.284 -5.951 1.00 97.00 87 ILE A N 1
ATOM 607 C CA . ILE A 1 87 ? -6.249 -4.723 -5.740 1.00 97.00 87 ILE A CA 1
ATOM 608 C C . ILE A 1 87 ? -4.777 -5.014 -5.458 1.00 97.00 87 IL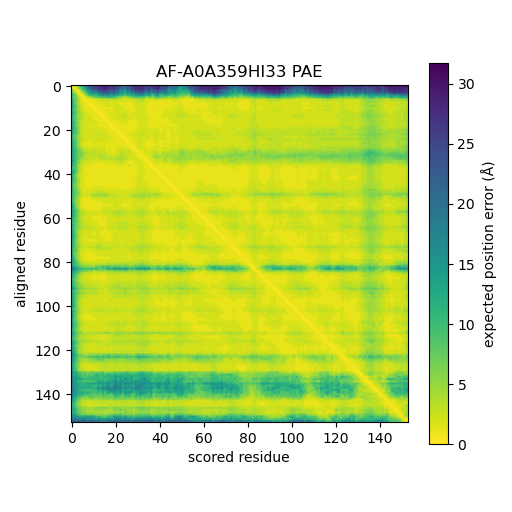E A C 1
ATOM 610 O O . ILE A 1 87 ? -3.911 -4.617 -6.236 1.00 97.00 87 ILE A O 1
ATOM 614 N N . ILE A 1 88 ? -4.508 -5.761 -4.391 1.00 97.88 88 ILE A N 1
ATOM 615 C CA . ILE A 1 88 ? -3.218 -6.400 -4.135 1.00 97.88 88 ILE A CA 1
ATOM 616 C C . ILE A 1 88 ? -3.427 -7.912 -4.281 1.00 97.88 88 ILE A C 1
ATOM 618 O O . ILE A 1 88 ? -4.099 -8.537 -3.460 1.00 97.88 88 ILE A O 1
ATOM 622 N N . ASP A 1 89 ? -2.886 -8.482 -5.356 1.00 97.81 89 ASP A N 1
ATOM 623 C CA . ASP A 1 89 ? -3.050 -9.884 -5.745 1.00 97.81 89 ASP A CA 1
ATOM 624 C C . ASP A 1 89 ? -1.725 -10.635 -5.568 1.00 97.81 89 ASP A C 1
ATOM 626 O O . ASP A 1 89 ? -0.752 -10.378 -6.275 1.00 97.81 89 ASP A O 1
ATOM 630 N N . GLY A 1 90 ? -1.675 -11.580 -4.632 1.00 97.50 90 GLY A N 1
ATOM 631 C CA . GLY A 1 90 ? -0.500 -12.418 -4.395 1.00 97.50 90 GLY A CA 1
ATOM 632 C C . GLY A 1 90 ? -0.236 -13.454 -5.491 1.00 97.50 90 GLY A C 1
ATOM 633 O O . GLY A 1 90 ? 0.807 -14.112 -5.452 1.00 97.50 90 GLY A O 1
ATOM 634 N N . ASN A 1 91 ? -1.165 -13.627 -6.444 1.00 96.69 91 ASN A N 1
ATOM 635 C CA . ASN A 1 91 ? -1.118 -14.574 -7.563 1.00 96.69 91 ASN A CA 1
ATOM 636 C C . ASN A 1 91 ? -0.746 -16.016 -7.151 1.00 96.69 91 ASN A C 1
ATOM 638 O O . ASN A 1 91 ? -0.193 -16.779 -7.938 1.00 96.69 91 ASN A O 1
ATOM 642 N N . ASN A 1 92 ? -1.018 -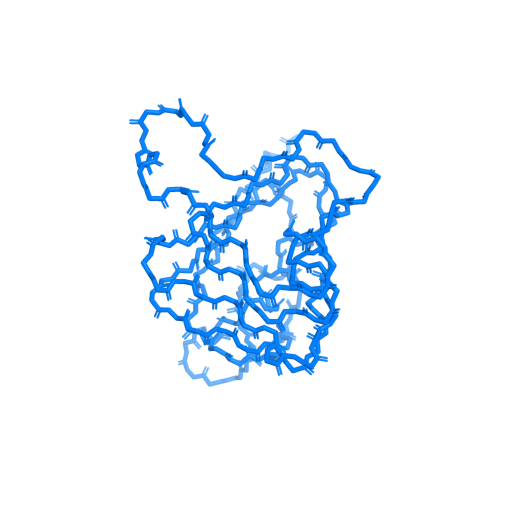16.398 -5.898 1.00 96.00 92 ASN A N 1
ATOM 643 C CA . ASN A 1 92 ? -0.588 -17.654 -5.276 1.00 96.00 92 ASN A CA 1
ATOM 644 C C . ASN A 1 92 ? 0.939 -17.884 -5.310 1.00 96.00 92 ASN A C 1
ATOM 646 O O . ASN A 1 92 ? 1.400 -19.024 -5.253 1.00 96.00 92 ASN A O 1
ATOM 650 N N . LEU A 1 93 ? 1.727 -16.809 -5.394 1.00 95.31 93 LEU A N 1
ATOM 651 C CA . LEU A 1 93 ? 3.194 -16.833 -5.411 1.00 95.31 93 LEU A CA 1
ATOM 652 C C . LEU A 1 93 ? 3.801 -16.154 -4.182 1.00 95.31 93 LEU A C 1
ATOM 654 O O . LEU A 1 93 ? 4.888 -16.527 -3.743 1.00 95.31 93 LEU A O 1
ATOM 658 N N . VAL A 1 94 ? 3.100 -15.174 -3.613 1.00 97.06 94 VAL A N 1
ATOM 659 C CA . VAL A 1 94 ? 3.563 -14.405 -2.454 1.00 97.06 94 VAL A CA 1
ATOM 660 C C . VAL A 1 94 ? 2.882 -14.897 -1.182 1.00 97.06 94 VAL A C 1
ATOM 662 O O . VAL A 1 94 ? 1.693 -15.209 -1.181 1.00 97.06 94 VAL A O 1
ATOM 665 N N . THR A 1 95 ? 3.641 -14.968 -0.086 1.00 96.50 95 THR A N 1
ATOM 666 C CA . THR A 1 95 ? 3.167 -15.517 1.191 1.00 96.50 95 THR A CA 1
ATOM 667 C C . THR A 1 95 ? 2.184 -14.613 1.910 1.00 96.50 95 THR A C 1
ATOM 669 O O . THR A 1 95 ? 1.087 -15.048 2.230 1.00 96.50 95 THR A O 1
ATOM 672 N N . VAL A 1 96 ? 2.543 -13.359 2.161 1.00 97.00 96 VAL A N 1
ATOM 673 C CA . VAL A 1 96 ? 1.695 -12.412 2.895 1.00 97.00 96 VAL A CA 1
ATOM 674 C C . VAL A 1 96 ? 1.480 -11.162 2.062 1.00 97.00 96 VAL A C 1
ATOM 676 O O . VAL A 1 96 ? 2.437 -10.690 1.448 1.00 97.00 96 VAL A O 1
ATOM 679 N N . GLY A 1 97 ? 0.259 -10.625 2.076 1.00 97.25 97 GLY A N 1
ATOM 680 C CA . GLY A 1 97 ? -0.053 -9.363 1.407 1.00 97.25 97 GLY A CA 1
ATOM 681 C C . GLY A 1 97 ? 0.585 -8.179 2.104 1.00 97.25 97 GLY A C 1
ATOM 682 O O . GLY A 1 97 ? 1.541 -7.608 1.591 1.00 97.25 97 GLY A O 1
ATOM 683 N N . LEU A 1 98 ? 0.103 -7.837 3.296 1.00 98.06 98 LEU A N 1
ATOM 684 C CA . LEU A 1 98 ? 0.657 -6.748 4.100 1.00 98.06 98 LEU A CA 1
ATOM 685 C C . LEU A 1 98 ? 1.103 -7.264 5.467 1.00 98.06 98 LEU A C 1
ATOM 687 O O . LEU A 1 98 ? 0.348 -7.949 6.156 1.00 98.06 98 LEU A O 1
ATOM 691 N N . LYS A 1 99 ? 2.332 -6.927 5.863 1.00 97.94 99 LYS A N 1
ATOM 692 C CA . LYS A 1 99 ? 2.872 -7.211 7.199 1.00 97.94 99 LYS A CA 1
ATOM 693 C C . LYS A 1 99 ? 2.893 -5.923 8.010 1.00 97.94 99 LYS A C 1
ATOM 695 O O . LYS A 1 99 ? 3.536 -4.963 7.599 1.00 97.94 99 LYS A O 1
ATOM 700 N N . LEU A 1 100 ? 2.190 -5.915 9.134 1.00 98.00 100 LEU A N 1
ATOM 701 C CA . LEU A 1 100 ? 2.118 -4.796 10.071 1.00 98.00 100 LEU A CA 1
ATOM 702 C C . LEU A 1 100 ? 2.966 -5.151 11.295 1.00 98.00 100 LEU A C 1
ATOM 704 O O . LEU A 1 100 ? 2.505 -5.876 12.182 1.00 98.00 100 LEU A O 1
ATOM 708 N N . GLU A 1 101 ? 4.205 -4.664 11.311 1.00 97.94 101 GLU A N 1
ATOM 709 C CA . GLU A 1 101 ? 5.194 -4.871 12.381 1.00 97.94 101 GLU A CA 1
ATOM 710 C C . GLU A 1 101 ? 5.440 -3.585 13.196 1.00 97.94 101 GLU A C 1
ATOM 712 O O . GLU A 1 101 ? 6.334 -3.544 14.035 1.00 97.94 101 GLU A O 1
ATOM 717 N N . SER A 1 102 ? 4.607 -2.559 12.990 1.00 97.19 102 SER A N 1
ATOM 718 C CA . SER A 1 102 ? 4.539 -1.337 13.793 1.00 97.19 102 SER A CA 1
ATOM 719 C C . SER A 1 102 ? 3.113 -1.021 14.245 1.00 97.19 102 SER A C 1
ATOM 721 O O . SER A 1 102 ? 2.143 -1.660 13.815 1.00 97.19 102 SER A O 1
ATOM 723 N N . ASP A 1 103 ? 2.989 -0.049 15.144 1.00 96.94 103 ASP A N 1
ATOM 724 C CA . ASP A 1 103 ? 1.714 0.387 15.706 1.00 96.94 103 ASP A CA 1
ATOM 725 C C . ASP A 1 103 ? 0.989 1.393 14.794 1.00 96.94 103 ASP A C 1
ATOM 727 O O . ASP A 1 103 ? 1.582 1.987 13.897 1.00 96.94 103 ASP A O 1
ATOM 731 N N . LYS A 1 104 ? -0.298 1.642 15.069 1.00 96.44 104 LYS A N 1
ATOM 732 C CA . LYS A 1 104 ? -1.092 2.750 14.486 1.00 96.44 104 LYS A CA 1
ATOM 733 C C . LYS A 1 104 ? -1.267 2.717 12.966 1.00 96.44 104 LYS A C 1
ATOM 735 O O . LYS A 1 104 ? -1.724 3.703 12.386 1.00 96.44 104 LYS A O 1
ATOM 740 N N . ASN A 1 105 ? -0.972 1.601 12.305 1.00 97.75 105 ASN A N 1
ATOM 741 C CA . ASN A 1 105 ? -1.218 1.474 10.875 1.00 97.75 105 ASN A CA 1
ATOM 742 C C . ASN A 1 105 ? -2.718 1.494 10.577 1.00 97.75 105 ASN A C 1
ATOM 744 O O . ASN A 1 105 ? -3.534 0.995 11.355 1.00 97.75 105 ASN A O 1
ATOM 748 N N . ARG A 1 106 ? -3.086 2.036 9.418 1.00 96.81 106 ARG A N 1
ATOM 749 C CA . ARG A 1 106 ? -4.465 2.054 8.923 1.00 96.81 106 ARG A CA 1
ATOM 750 C C . ARG A 1 106 ? -4.512 1.437 7.540 1.00 96.81 106 ARG A C 1
ATOM 752 O O . ARG A 1 106 ? -3.943 1.987 6.607 1.00 96.81 106 ARG A O 1
ATOM 759 N N . ILE A 1 107 ? -5.203 0.315 7.391 1.00 97.25 107 ILE A N 1
ATOM 760 C CA . ILE A 1 107 ? -5.389 -0.349 6.099 1.00 97.25 107 ILE A CA 1
ATOM 761 C C . ILE A 1 107 ? -6.848 -0.195 5.697 1.00 97.25 107 ILE A C 1
ATOM 763 O O . ILE A 1 107 ? -7.721 -0.707 6.398 1.00 97.25 107 ILE A O 1
ATOM 767 N N . GLN A 1 108 ? -7.121 0.511 4.601 1.00 95.56 108 GLN A N 1
ATOM 768 C CA . GLN A 1 108 ? -8.480 0.914 4.232 1.00 95.56 108 GLN A CA 1
ATOM 769 C C . GLN A 1 108 ? -8.732 0.781 2.728 1.00 95.56 108 GLN A C 1
ATOM 771 O O . GLN A 1 108 ? -7.885 1.134 1.911 1.00 95.56 108 GLN A O 1
ATOM 776 N N . GLY A 1 109 ? -9.932 0.344 2.351 1.00 94.62 109 GLY A N 1
ATOM 777 C CA . GLY A 1 109 ? -10.420 0.372 0.972 1.00 94.62 109 GLY A CA 1
ATOM 778 C C . GLY A 1 109 ? -9.653 -0.510 -0.020 1.00 94.62 109 GLY A C 1
ATOM 779 O O . GLY A 1 109 ? -9.602 -0.176 -1.206 1.00 94.62 109 GLY A O 1
ATOM 780 N N . LEU A 1 110 ? -9.038 -1.603 0.441 1.00 96.19 110 LEU A N 1
ATOM 781 C CA . LEU A 1 110 ? -8.262 -2.523 -0.397 1.00 96.19 110 LEU A CA 1
ATOM 782 C C . LEU A 1 110 ? -8.997 -3.839 -0.669 1.00 96.19 110 LEU A C 1
ATOM 784 O O . LEU A 1 110 ? -9.647 -4.401 0.215 1.00 96.19 110 LEU A O 1
ATOM 788 N N . LEU A 1 111 ? -8.807 -4.379 -1.874 1.00 95.56 111 LEU A N 1
ATOM 789 C CA . LEU A 1 111 ? -9.054 -5.788 -2.179 1.00 95.56 111 LEU A CA 1
ATOM 790 C C . LEU A 1 111 ? -7.727 -6.548 -2.042 1.00 95.56 111 LEU A C 1
ATOM 792 O O . LEU A 1 111 ? -6.783 -6.260 -2.774 1.00 95.56 111 LEU A O 1
ATOM 796 N N . ILE A 1 112 ? -7.646 -7.513 -1.127 1.00 96.75 112 ILE A N 1
ATOM 797 C CA . ILE A 1 112 ? -6.428 -8.295 -0.855 1.00 96.75 112 ILE A CA 1
ATOM 798 C C . ILE A 1 112 ? -6.723 -9.775 -1.110 1.00 96.75 112 ILE A C 1
ATOM 800 O O . ILE A 1 112 ? -7.579 -10.369 -0.447 1.00 96.75 112 ILE A O 1
ATOM 804 N N . TRP A 1 113 ? -6.034 -10.352 -2.097 1.00 94.88 113 TRP A N 1
ATOM 805 C CA . TRP A 1 113 ? -6.457 -11.582 -2.776 1.00 94.88 113 TRP A CA 1
ATOM 806 C C . TRP A 1 113 ? -5.258 -12.519 -3.101 1.00 94.88 113 TRP A C 1
ATOM 808 O O . TRP A 1 113 ? -4.166 -12.037 -3.380 1.00 94.88 113 TRP A O 1
ATOM 818 N N . ASN A 1 114 ? -5.458 -13.853 -3.124 1.00 96.56 114 ASN A N 1
ATOM 819 C CA . ASN A 1 114 ? -4.503 -14.915 -3.553 1.00 96.56 114 ASN A CA 1
ATOM 820 C C . ASN A 1 114 ? -3.108 -14.903 -2.885 1.00 96.56 114 ASN A C 1
ATOM 822 O O . ASN A 1 114 ? -2.093 -15.170 -3.540 1.00 96.56 114 ASN A O 1
ATOM 826 N N . PHE A 1 115 ? -3.003 -14.627 -1.593 1.00 97.94 115 PHE A N 1
ATOM 827 C CA . PHE A 1 115 ? -1.751 -14.877 -0.873 1.00 97.94 115 PHE A CA 1
ATOM 828 C C . PHE A 1 115 ? -1.665 -16.334 -0.416 1.00 97.94 115 PHE A C 1
ATOM 830 O O . PHE A 1 115 ? -2.666 -16.923 -0.015 1.00 97.94 115 PHE A O 1
ATOM 837 N N . THR A 1 116 ? -0.476 -16.944 -0.457 1.00 97.19 116 THR A N 1
ATOM 838 C CA . THR A 1 116 ? -0.311 -18.354 -0.047 1.00 97.19 116 THR A CA 1
ATOM 839 C C . THR A 1 116 ? -0.407 -18.547 1.469 1.00 97.19 116 THR A C 1
ATOM 841 O O . THR A 1 116 ? -0.672 -19.656 1.930 1.00 97.19 116 THR A O 1
ATOM 844 N N . GLU A 1 117 ? -0.260 -17.471 2.246 1.00 96.19 117 GLU A N 1
ATOM 845 C CA . GLU A 1 117 ? -0.514 -17.410 3.686 1.00 96.19 117 GLU A CA 1
ATOM 846 C C . GLU A 1 117 ? -1.623 -16.387 4.003 1.00 96.19 117 GLU A C 1
ATOM 848 O O . GLU A 1 117 ? -2.782 -16.640 3.694 1.00 96.19 117 GLU A O 1
ATOM 853 N N . ASN A 1 118 ? -1.311 -15.262 4.657 1.00 96.50 118 ASN A N 1
ATOM 854 C CA . ASN A 1 118 ? -2.315 -14.321 5.172 1.00 96.50 118 ASN A CA 1
ATOM 855 C C . ASN A 1 118 ? -2.460 -13.116 4.239 1.00 96.50 118 ASN A C 1
ATOM 857 O O . ASN A 1 118 ? -1.458 -12.644 3.703 1.00 96.50 118 ASN A O 1
ATOM 861 N N . GLY A 1 119 ? -3.671 -12.582 4.081 1.00 96.44 119 GLY A N 1
ATOM 862 C CA . GLY A 1 119 ? -3.866 -11.333 3.341 1.00 96.44 119 GLY A CA 1
ATOM 863 C C . GLY A 1 119 ? -3.198 -10.170 4.066 1.00 96.44 119 GLY A C 1
ATOM 864 O O . GLY A 1 119 ? -2.313 -9.507 3.524 1.00 96.44 119 GLY A O 1
ATOM 865 N N . ILE A 1 120 ? -3.559 -9.982 5.332 1.00 97.31 120 ILE A N 1
ATOM 866 C CA . ILE A 1 120 ? -2.894 -9.064 6.253 1.00 97.31 120 ILE A CA 1
ATOM 867 C C . ILE A 1 120 ? -2.401 -9.848 7.466 1.00 97.31 120 ILE A C 1
ATOM 869 O O . ILE A 1 120 ? -3.122 -10.646 8.058 1.00 97.31 120 ILE A O 1
ATOM 873 N N . ARG A 1 121 ? -1.155 -9.606 7.874 1.00 96.56 121 ARG A N 1
ATOM 874 C CA . ARG A 1 121 ? -0.581 -10.182 9.088 1.00 96.56 121 ARG A CA 1
ATOM 875 C C . ARG A 1 121 ? -0.124 -9.081 10.035 1.00 96.56 121 ARG A C 1
ATOM 877 O O . ARG A 1 121 ? 0.755 -8.299 9.690 1.00 96.56 121 ARG A O 1
ATOM 884 N N . VAL A 1 122 ? -0.689 -9.071 11.238 1.00 96.19 122 VAL A N 1
ATOM 885 C CA . VAL A 1 122 ? -0.324 -8.152 12.326 1.00 96.19 122 VAL A CA 1
ATOM 886 C C . VAL A 1 122 ? 0.582 -8.890 13.308 1.00 96.19 122 VAL A C 1
ATOM 888 O O . VAL A 1 122 ? 0.183 -9.924 13.850 1.00 96.19 122 VAL A O 1
ATOM 891 N N . TRP A 1 123 ? 1.800 -8.390 13.523 1.00 92.81 123 TRP A N 1
ATOM 892 C CA . TRP A 1 123 ? 2.793 -9.021 14.392 1.00 92.81 123 TRP A CA 1
ATOM 893 C C . TRP A 1 123 ? 3.315 -8.058 15.444 1.00 92.81 123 TRP A C 1
ATOM 895 O O . TRP A 1 123 ? 3.926 -7.050 15.116 1.00 92.81 123 TRP A O 1
ATOM 905 N N . TRP A 1 124 ? 3.105 -8.430 16.711 1.00 90.62 124 TRP A N 1
ATOM 906 C CA . TRP A 1 124 ? 3.657 -7.741 17.886 1.00 90.62 124 TRP A CA 1
ATOM 907 C C . TRP A 1 124 ? 3.439 -6.224 17.884 1.00 90.62 124 TRP A C 1
ATOM 909 O O . TRP A 1 124 ? 4.274 -5.476 18.378 1.00 90.62 124 TRP A O 1
ATOM 919 N N . SER A 1 125 ? 2.287 -5.803 17.371 1.00 95.31 125 SER A N 1
ATOM 920 C CA . SER A 1 125 ? 1.912 -4.407 17.215 1.00 95.31 125 SER A CA 1
ATOM 921 C C . SER A 1 125 ? 0.488 -4.137 17.704 1.00 95.31 125 SER A C 1
ATOM 923 O O . SER A 1 125 ? -0.343 -5.045 17.813 1.00 95.31 125 SER A O 1
ATOM 925 N N . SER A 1 126 ? 0.228 -2.876 18.033 1.00 96.00 126 SER A N 1
ATOM 926 C CA . SER A 1 126 ? -0.975 -2.355 18.684 1.00 96.00 126 SER A CA 1
ATOM 927 C C . SER A 1 126 ? -1.576 -1.186 17.900 1.00 96.00 126 SER A C 1
ATOM 929 O O . SER A 1 126 ? -0.953 -0.615 17.011 1.00 96.00 126 SER A O 1
ATOM 931 N N . ASP A 1 127 ? -2.820 -0.826 18.216 1.00 95.19 127 ASP A N 1
ATOM 932 C CA . ASP A 1 127 ? -3.526 0.326 17.630 1.00 95.19 127 ASP A CA 1
ATOM 933 C C . ASP A 1 127 ? -3.651 0.312 16.094 1.00 95.19 127 ASP A C 1
ATOM 935 O O . ASP A 1 127 ? -3.912 1.338 15.469 1.00 95.19 127 ASP A O 1
ATOM 939 N N . ASN A 1 128 ? -3.504 -0.859 15.475 1.00 96.00 128 ASN A N 1
ATOM 940 C CA . ASN A 1 128 ? -3.686 -1.032 14.041 1.00 96.00 128 ASN A CA 1
ATOM 941 C C . ASN A 1 128 ? -5.173 -1.121 13.688 1.00 96.00 128 ASN A C 1
ATOM 943 O O . ASN A 1 128 ? -5.912 -1.942 14.235 1.00 96.00 128 ASN A O 1
ATOM 947 N N . LEU A 1 129 ? -5.594 -0.314 12.721 1.00 95.75 129 LEU A N 1
ATOM 948 C CA . LEU A 1 129 ? -6.938 -0.320 12.170 1.00 95.75 129 LEU A CA 1
ATOM 949 C C . LEU A 1 129 ? -6.954 -1.011 10.805 1.00 95.75 129 LEU A C 1
ATOM 951 O O . LEU A 1 129 ? -6.280 -0.586 9.868 1.00 95.75 129 LEU A O 1
ATOM 955 N N . ILE A 1 130 ? -7.786 -2.041 10.664 1.00 94.44 130 ILE A N 1
ATOM 956 C CA . ILE A 1 130 ? -8.019 -2.729 9.391 1.00 94.44 130 ILE A CA 1
ATOM 957 C C . ILE A 1 130 ? -9.493 -2.556 9.028 1.00 94.44 130 ILE A C 1
ATOM 959 O O . ILE A 1 130 ? -10.357 -3.274 9.529 1.00 94.44 130 ILE A O 1
ATOM 963 N N . GLY A 1 131 ? -9.777 -1.596 8.149 1.00 89.69 131 GLY A N 1
ATOM 964 C CA . GLY A 1 131 ? -11.119 -1.266 7.677 1.00 89.69 131 GLY A CA 1
ATOM 965 C C . GLY A 1 131 ? -11.493 0.193 7.934 1.00 89.69 131 GLY A C 1
ATOM 966 O O . GLY A 1 131 ? -10.658 1.088 7.868 1.00 89.69 131 GLY A O 1
ATOM 967 N N . THR A 1 132 ? -12.773 0.430 8.200 1.00 85.69 132 THR A N 1
ATOM 968 C CA . THR A 1 132 ? -13.343 1.776 8.362 1.00 85.69 132 THR A CA 1
ATOM 969 C C . THR A 1 132 ? -12.900 2.419 9.671 1.00 85.69 132 THR A C 1
ATOM 971 O O . THR A 1 132 ? -12.981 1.750 10.705 1.00 85.69 132 THR A O 1
ATOM 974 N N . ASP A 1 133 ? -12.520 3.697 9.667 1.00 81.19 133 ASP A N 1
ATOM 975 C CA . ASP A 1 133 ? -12.223 4.419 10.917 1.00 81.19 133 ASP A CA 1
ATOM 976 C C . ASP A 1 133 ? -13.458 5.081 11.551 1.00 81.19 133 ASP A C 1
ATOM 978 O O . ASP A 1 133 ? -13.406 5.474 12.719 1.00 81.19 133 ASP A O 1
ATOM 982 N N . SER A 1 134 ? -14.599 5.070 10.845 1.00 80.88 134 SER A N 1
ATOM 983 C CA . SER A 1 134 ? -15.874 5.623 11.324 1.00 80.88 134 SER A CA 1
ATOM 984 C C . SER A 1 134 ? -15.776 7.107 11.682 1.00 80.88 134 SER A C 1
ATOM 986 O O . SER A 1 134 ? -16.505 7.581 12.559 1.00 80.88 134 SER A O 1
ATOM 988 N N . ASP A 1 135 ? -14.887 7.850 11.018 1.00 81.31 135 ASP A N 1
ATOM 989 C CA . ASP A 1 135 ? -14.748 9.297 11.187 1.00 81.31 135 ASP A CA 1
ATOM 990 C C . ASP A 1 135 ? -15.899 10.093 10.529 1.00 81.31 135 ASP A C 1
ATOM 992 O O . ASP A 1 135 ? -16.020 11.309 10.716 1.00 81.31 135 ASP A O 1
ATOM 996 N N . GLY A 1 136 ? -16.790 9.397 9.810 1.00 79.06 136 GLY A N 1
ATOM 997 C CA . GLY A 1 136 ? -17.936 9.961 9.102 1.00 79.06 136 GLY A CA 1
ATOM 998 C C . GLY A 1 136 ? -17.616 10.420 7.677 1.00 79.06 136 GLY A C 1
ATOM 999 O O . GLY A 1 136 ? -18.481 11.007 7.018 1.00 79.06 136 GLY A O 1
ATOM 1000 N N . VAL A 1 137 ? -16.405 10.156 7.180 1.00 76.06 137 VAL A N 1
ATOM 1001 C CA . VAL A 1 137 ? -15.916 10.539 5.856 1.00 76.06 137 VAL A CA 1
ATOM 1002 C C . VAL A 1 137 ? -15.511 9.297 5.072 1.00 76.06 137 VAL A C 1
ATOM 1004 O O . VAL A 1 137 ? -14.442 8.728 5.225 1.00 76.06 137 VAL A O 1
ATOM 1007 N N . GLY A 1 138 ? -16.341 8.907 4.105 1.00 71.62 138 GLY A N 1
ATOM 1008 C CA . GLY A 1 138 ? -15.954 7.844 3.177 1.00 71.62 138 GLY A CA 1
ATOM 1009 C C . GLY A 1 138 ? -15.946 6.437 3.785 1.00 71.62 138 GLY A C 1
ATOM 1010 O O . GLY A 1 138 ? -15.461 5.528 3.128 1.00 71.62 138 GLY A O 1
ATOM 1011 N N . ASP A 1 139 ? -16.578 6.201 4.938 1.00 78.06 139 ASP A N 1
ATOM 1012 C CA . ASP A 1 139 ? -16.697 4.871 5.571 1.00 78.06 139 ASP A CA 1
ATOM 1013 C C . ASP A 1 139 ? -17.171 3.759 4.611 1.00 78.06 139 ASP A C 1
ATOM 1015 O O . ASP A 1 139 ? -16.803 2.588 4.720 1.00 78.06 139 ASP A O 1
ATOM 1019 N N . ALA A 1 140 ? -18.012 4.108 3.631 1.00 79.00 140 ALA A N 1
ATOM 1020 C CA . ALA A 1 140 ? -18.469 3.167 2.611 1.00 79.00 140 ALA A CA 1
ATOM 1021 C C . ALA A 1 140 ? -17.341 2.706 1.667 1.00 79.00 140 ALA A C 1
ATOM 1023 O O . ALA A 1 140 ? -17.413 1.591 1.154 1.00 79.00 140 ALA A O 1
ATOM 1024 N N . VAL A 1 141 ? -16.314 3.535 1.449 1.00 81.81 141 VAL A N 1
ATOM 1025 C CA . VAL A 1 141 ? -15.138 3.270 0.601 1.00 81.81 141 VAL A CA 1
ATOM 1026 C C . VAL A 1 141 ? -13.890 2.856 1.389 1.00 81.81 141 VAL A C 1
ATOM 1028 O O . VAL A 1 141 ? -12.832 2.674 0.804 1.00 81.81 141 VAL A O 1
ATOM 1031 N N . GLU A 1 142 ? -13.983 2.668 2.702 1.00 83.38 142 GLU A N 1
ATOM 1032 C CA . GLU A 1 142 ? -12.843 2.237 3.529 1.00 83.38 142 GLU A CA 1
ATOM 1033 C C . GLU A 1 142 ? -12.854 0.745 3.854 1.00 83.38 142 GLU A C 1
ATOM 1035 O O . GLU A 1 142 ? -11.912 0.207 4.438 1.00 83.38 142 GLU A O 1
ATOM 1040 N N . ARG A 1 143 ? -13.916 0.042 3.462 1.00 89.38 143 ARG A N 1
ATOM 1041 C CA . ARG A 1 143 ? -14.045 -1.392 3.708 1.00 89.38 143 ARG A CA 1
ATOM 1042 C C . ARG A 1 143 ? -12.986 -2.145 2.919 1.00 89.38 143 ARG A C 1
ATOM 1044 O O . ARG A 1 143 ? -12.893 -1.997 1.707 1.00 89.38 143 ARG A O 1
ATOM 1051 N N . ASN A 1 144 ? -12.225 -2.979 3.614 1.00 92.75 144 ASN A N 1
ATOM 1052 C CA . ASN A 1 144 ? -11.371 -3.949 2.950 1.00 92.75 144 ASN A CA 1
ATOM 1053 C C . ASN A 1 144 ? -12.190 -5.178 2.564 1.00 92.75 144 ASN A C 1
ATOM 1055 O O . ASN A 1 144 ? -13.128 -5.569 3.263 1.00 92.75 144 ASN A O 1
ATOM 1059 N N . VAL A 1 145 ? -11.779 -5.823 1.482 1.00 93.94 145 VAL A N 1
ATOM 1060 C CA . VAL A 1 145 ? -12.264 -7.136 1.073 1.00 93.94 145 VAL A CA 1
ATOM 1061 C C . VAL A 1 145 ? -11.055 -8.056 1.028 1.00 93.94 145 VAL A C 1
ATOM 1063 O O . VAL A 1 145 ? -10.193 -7.912 0.165 1.00 93.94 145 VAL A O 1
ATOM 1066 N N . ILE A 1 146 ? -10.975 -8.982 1.982 1.00 94.31 146 ILE A N 1
ATOM 1067 C CA . ILE A 1 146 ? -9.818 -9.862 2.141 1.00 94.31 146 ILE A CA 1
ATOM 1068 C C . ILE A 1 146 ? -10.276 -11.309 2.015 1.00 94.31 146 ILE A C 1
ATOM 1070 O O . ILE A 1 146 ? -11.095 -11.779 2.804 1.00 94.31 146 ILE A O 1
ATOM 1074 N N . LEU A 1 147 ? -9.821 -11.994 0.970 1.00 92.81 147 LEU A N 1
ATOM 1075 C CA . LEU A 1 147 ? -10.391 -13.277 0.564 1.00 92.81 147 LEU A CA 1
ATOM 1076 C C . LEU A 1 147 ? -9.392 -14.103 -0.251 1.00 92.81 147 LEU A C 1
ATOM 1078 O O . LEU A 1 147 ? -8.385 -13.591 -0.726 1.00 92.81 147 LEU A O 1
ATOM 1082 N N . HIS A 1 148 ? -9.672 -15.398 -0.410 1.00 92.75 148 HIS A N 1
ATOM 1083 C CA . HIS A 1 148 ? -8.848 -16.325 -1.200 1.00 92.75 148 HIS A CA 1
ATOM 1084 C C . HIS A 1 148 ? -7.368 -16.411 -0.771 1.00 92.75 148 HIS A C 1
ATOM 1086 O O . HIS A 1 148 ? -6.521 -16.805 -1.567 1.00 92.75 148 HIS A O 1
ATOM 1092 N N . ASN A 1 149 ? -7.059 -16.087 0.487 1.00 93.81 149 ASN A N 1
ATOM 1093 C CA . ASN A 1 149 ? -5.729 -16.276 1.065 1.00 93.81 149 ASN A CA 1
ATOM 1094 C C . ASN A 1 149 ? -5.625 -17.669 1.713 1.00 93.81 149 ASN A C 1
ATOM 1096 O O . ASN A 1 149 ? -6.626 -18.220 2.174 1.00 93.81 149 ASN A O 1
ATOM 1100 N N . GLY A 1 150 ? -4.429 -18.259 1.717 1.00 91.19 150 GLY A N 1
ATOM 1101 C CA . GLY A 1 150 ? -4.193 -19.649 2.126 1.00 91.19 150 GLY A CA 1
ATOM 1102 C C . GLY A 1 150 ? -4.282 -19.919 3.633 1.00 91.19 150 GLY A C 1
ATOM 1103 O O . GLY A 1 150 ? -4.405 -21.073 4.042 1.00 91.19 150 GLY A O 1
ATOM 1104 N N . GLN A 1 151 ? -4.227 -18.879 4.465 1.00 89.62 151 GLN A N 1
ATOM 1105 C CA . GLN A 1 151 ? -4.400 -18.944 5.917 1.00 89.62 151 GLN A CA 1
ATOM 1106 C C . GLN A 1 151 ? -5.519 -17.997 6.371 1.00 89.62 151 GLN A C 1
ATOM 1108 O O . GLN A 1 151 ? -6.690 -18.294 6.142 1.00 89.62 151 GLN A O 1
ATOM 1113 N N . ALA A 1 152 ? -5.195 -16.889 7.044 1.00 82.12 152 ALA A N 1
ATOM 1114 C CA . ALA A 1 152 ? -6.180 -15.907 7.477 1.00 82.12 152 ALA A CA 1
ATOM 1115 C C . ALA A 1 152 ? -6.386 -14.801 6.433 1.00 82.12 152 ALA A C 1
ATOM 1117 O O . ALA A 1 152 ? -5.545 -14.566 5.558 1.00 82.12 152 ALA A O 1
ATOM 1118 N N . GLY A 1 153 ? -7.531 -14.128 6.557 1.00 57.97 153 GLY A N 1
ATOM 1119 C CA . GLY A 1 153 ? -7.765 -12.844 5.907 1.00 57.97 153 GLY A CA 1
ATOM 1120 C C . GLY A 1 153 ? -6.804 -11.809 6.460 1.00 57.97 153 GLY A C 1
ATOM 1121 O O . GLY A 1 153 ? -6.797 -11.643 7.694 1.00 57.97 153 GLY A O 1
#

Secondary structure (DSSP, 8-state):
-PPP---EEEE---S-PPPSSTTSS---SSSSSS----HHHHHHHHHHSSS-EEEEE-SEEE--SSPPPPB--TT-EEEE--SSSEE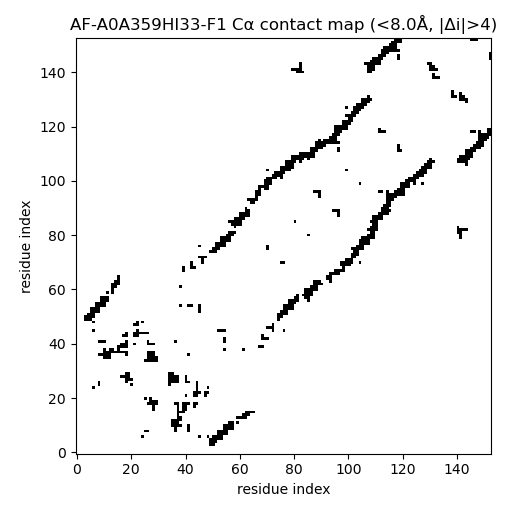EE-TTT-S-SEEE-SSS-EEES-EEE--SS-SEEE-S--S-EES---SSSSGGG---EEES-SS--

Sequence (153 aa):
MQAASSAIFAVNNNGDANDLAPGDGVCDSDIAKGDQCTLRAAIQEANILRGHDTITLGTITITPGSPLPALIDDAGVTIKGNNLNSIIDGNNLVTVGLKLESDKNRIQGLLIWNFTENGIRVWWSSDNLIGTDSDGVGDAVERNVILHNGQAG

pLDDT: mean 93.2, std 9.46, range [43.47, 98.81]

Radius of gyration: 14.42 Å; Cα contacts (8 Å, |Δi|>4): 450; chains: 1; bounding box: 35×40×35 Å

Mean predicted aligned error: 4.1 Å

Foldseek 3Di:
DDDADAAEAEADAQEAAAAPDQQPSAQARDDDPDRNHHPLNQLSNCQRGGAAYEYEYEQDEHAHPEERDANHHQNEYEYAYQLPRQEDEPVLVYAEQYHHAYEQYEQFQYEQENHQHESYHYDPYYNYHQAAPPPVPCSVRGGYHTDHYNYYD